Protein AF-A0A2K8SVC6-F1 (afdb_monomer)

Foldseek 3Di:
DLCPVVLVLLLVVLVVVLVVCCVPVNCVLSPVLVVVLVVLSVQLVVCSVVVVVVSNVVSSVVNVVSVVVSLVSVCVVPPPVVSCVVPVVCVVVSVPPPDDDPDDDDDDDDDDDDDDDDPDDPDDPDDDDD

Mean predicted aligned error: 15.09 Å

Structure (mmCIF, N/CA/C/O backbone):
data_AF-A0A2K8SVC6-F1
#
_entry.id   AF-A0A2K8SVC6-F1
#
loop_
_atom_site.group_PDB
_atom_site.id
_atom_site.type_symbol
_atom_site.label_atom_id
_atom_site.label_alt_id
_atom_site.label_comp_id
_atom_site.label_asym_id
_atom_site.label_entity_id
_atom_site.label_seq_id
_atom_site.pdbx_PDB_ins_code
_atom_site.Cartn_x
_atom_site.Cartn_y
_atom_site.Cartn_z
_atom_site.occupancy
_atom_site.B_iso_or_equiv
_atom_site.auth_seq_id
_atom_site.auth_comp_id
_atom_site.auth_asym_id
_atom_site.auth_atom_id
_atom_site.pdbx_PDB_model_num
ATOM 1 N N . MET A 1 1 ? -19.878 10.162 10.696 1.00 47.94 1 MET A N 1
ATOM 2 C CA . MET A 1 1 ? -19.317 9.917 9.355 1.00 47.94 1 MET A CA 1
ATOM 3 C C . MET A 1 1 ? -18.871 8.479 9.344 1.00 47.94 1 MET A C 1
ATOM 5 O O . MET A 1 1 ? -18.065 8.121 10.192 1.00 47.94 1 MET A O 1
ATOM 9 N N . ASP A 1 2 ? -19.474 7.666 8.487 1.00 64.25 2 ASP A N 1
ATOM 10 C CA . ASP A 1 2 ? -19.142 6.251 8.380 1.00 64.25 2 ASP A CA 1
ATOM 11 C C . ASP A 1 2 ? -17.793 6.129 7.662 1.00 64.25 2 ASP A C 1
ATOM 13 O O . ASP A 1 2 ? -17.688 6.382 6.464 1.00 64.25 2 ASP A O 1
ATOM 17 N N . LYS A 1 3 ? -16.722 5.870 8.418 1.00 67.56 3 LYS A N 1
ATOM 18 C CA . LYS A 1 3 ? -15.357 5.785 7.873 1.00 67.56 3 LYS A CA 1
ATOM 19 C C . LYS A 1 3 ? -15.055 4.417 7.259 1.00 67.56 3 LYS A C 1
ATOM 21 O O . LYS A 1 3 ? -13.973 4.230 6.709 1.00 67.56 3 LYS A O 1
ATOM 26 N N . ARG A 1 4 ? -16.007 3.479 7.309 1.00 71.12 4 ARG A N 1
ATOM 27 C CA . ARG A 1 4 ? -15.859 2.152 6.702 1.00 71.12 4 ARG A CA 1
ATOM 28 C C . ARG A 1 4 ? -15.811 2.228 5.186 1.00 71.12 4 ARG A C 1
ATOM 30 O O . ARG A 1 4 ? -14.869 1.726 4.592 1.00 71.12 4 ARG A O 1
ATOM 37 N N . ILE A 1 5 ? -16.758 2.946 4.591 1.00 75.56 5 ILE A N 1
ATOM 38 C CA . ILE A 1 5 ? -16.861 3.141 3.140 1.00 75.56 5 ILE A CA 1
ATOM 39 C C . ILE A 1 5 ? -15.553 3.701 2.535 1.00 75.56 5 ILE A C 1
ATOM 41 O O . ILE A 1 5 ? -15.003 3.066 1.635 1.00 75.56 5 ILE A O 1
ATOM 45 N N . PRO A 1 6 ? -14.977 4.819 3.032 1.00 77.50 6 PRO A N 1
ATOM 46 C CA . PRO A 1 6 ? -13.723 5.334 2.480 1.00 77.50 6 PRO A CA 1
ATOM 47 C C . PRO A 1 6 ? -12.520 4.418 2.749 1.00 77.50 6 PRO A C 1
ATOM 49 O O . PRO A 1 6 ? -11.623 4.329 1.913 1.00 77.50 6 PRO A O 1
ATOM 52 N N . ALA A 1 7 ? -12.482 3.712 3.883 1.00 75.88 7 ALA A N 1
ATOM 53 C CA . ALA A 1 7 ? -11.400 2.776 4.182 1.00 75.88 7 ALA A CA 1
ATOM 54 C C . ALA A 1 7 ? -11.444 1.524 3.285 1.00 75.88 7 ALA A C 1
ATOM 56 O O . ALA A 1 7 ? -10.402 1.062 2.825 1.00 75.88 7 ALA A O 1
ATOM 57 N N . GLU A 1 8 ? -12.634 0.995 2.995 1.00 82.75 8 GLU A N 1
ATOM 58 C CA . GLU A 1 8 ? -12.831 -0.123 2.066 1.00 82.75 8 GLU A CA 1
ATOM 59 C C . GLU A 1 8 ? -12.456 0.257 0.629 1.00 82.75 8 GLU A C 1
ATOM 61 O O . GLU A 1 8 ? -11.740 -0.501 -0.030 1.00 82.75 8 GLU A O 1
ATOM 66 N N . ALA A 1 9 ? -12.844 1.453 0.177 1.00 84.62 9 ALA A N 1
ATOM 67 C CA . ALA A 1 9 ? -12.436 1.984 -1.123 1.00 84.62 9 ALA A CA 1
ATOM 68 C C . ALA A 1 9 ? -10.903 2.096 -1.236 1.00 84.62 9 ALA A C 1
ATOM 70 O O . ALA A 1 9 ? -10.309 1.610 -2.201 1.00 84.62 9 ALA A O 1
ATOM 71 N N . LEU A 1 10 ? -10.241 2.642 -0.205 1.00 82.88 10 LEU A N 1
ATOM 72 C CA . LEU A 1 10 ? -8.780 2.760 -0.169 1.00 82.88 10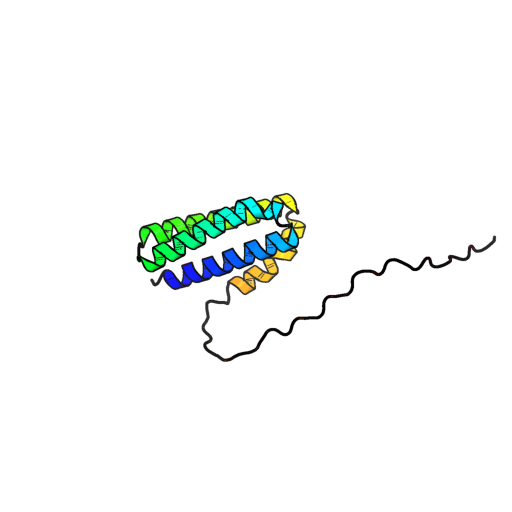 LEU A CA 1
ATOM 73 C C . LEU A 1 10 ? -8.083 1.391 -0.230 1.00 82.88 10 LEU A C 1
ATOM 75 O O . LEU A 1 10 ? -7.059 1.237 -0.897 1.00 82.88 10 LEU A O 1
ATOM 79 N N . ILE A 1 11 ? -8.638 0.377 0.438 1.00 85.75 11 ILE A N 1
ATOM 80 C CA . ILE A 1 11 ? -8.111 -0.992 0.387 1.00 85.75 11 ILE A CA 1
ATOM 81 C C . ILE A 1 11 ? -8.167 -1.552 -1.040 1.00 85.75 11 ILE A C 1
ATOM 83 O O . ILE A 1 11 ? -7.183 -2.128 -1.508 1.00 85.75 11 ILE A O 1
ATOM 87 N N . LEU A 1 12 ? -9.294 -1.389 -1.737 1.00 86.12 12 LEU A N 1
ATOM 88 C CA . LEU A 1 12 ? -9.453 -1.872 -3.112 1.00 86.12 12 LEU A CA 1
ATOM 89 C C . LEU A 1 12 ? -8.484 -1.173 -4.069 1.00 86.12 12 LEU A C 1
ATOM 91 O O . LEU A 1 12 ? -7.835 -1.837 -4.885 1.00 86.12 12 LEU A O 1
ATOM 95 N N . GLN A 1 13 ? -8.333 0.145 -3.922 1.00 83.94 13 GLN A N 1
ATOM 96 C CA . GLN A 1 13 ? -7.368 0.930 -4.687 1.00 83.94 13 GLN A CA 1
ATOM 97 C C . GLN A 1 13 ? -5.940 0.417 -4.456 1.00 83.94 13 GLN A C 1
ATOM 99 O O . GLN A 1 13 ? -5.207 0.147 -5.409 1.00 83.94 13 GLN A O 1
ATOM 104 N N . ALA A 1 14 ? -5.556 0.196 -3.197 1.00 85.88 14 ALA A N 1
ATOM 105 C CA . ALA A 1 14 ? -4.236 -0.308 -2.840 1.00 85.88 14 ALA A CA 1
ATOM 106 C C . ALA A 1 14 ? -3.942 -1.687 -3.458 1.00 85.88 14 ALA A C 1
ATOM 108 O O . ALA A 1 14 ? -2.861 -1.918 -4.009 1.00 85.88 14 ALA A O 1
ATOM 109 N N . GLU A 1 15 ? -4.911 -2.608 -3.412 1.00 87.69 15 GLU A N 1
ATOM 110 C CA . GLU A 1 15 ? -4.789 -3.933 -4.028 1.00 87.69 15 GLU A CA 1
ATOM 111 C C . GLU A 1 15 ? -4.636 -3.850 -5.555 1.00 87.69 15 GLU A C 1
ATOM 113 O O . GLU A 1 15 ? -3.858 -4.617 -6.133 1.00 87.69 15 GLU A O 1
ATOM 118 N N . ARG A 1 16 ? -5.346 -2.922 -6.213 1.00 86.44 16 ARG A N 1
ATOM 119 C CA . ARG A 1 16 ? -5.233 -2.681 -7.658 1.00 86.44 16 ARG A CA 1
ATOM 120 C C . ARG A 1 16 ? -3.833 -2.179 -8.024 1.00 86.44 16 ARG A C 1
ATOM 122 O O . ARG A 1 16 ? -3.165 -2.823 -8.833 1.00 86.44 16 ARG A O 1
ATOM 129 N N . ARG A 1 17 ? -3.347 -1.126 -7.359 1.00 81.88 17 ARG A N 1
ATOM 130 C CA . ARG A 1 17 ? -2.046 -0.501 -7.658 1.00 81.88 17 ARG A CA 1
ATOM 131 C C . ARG A 1 17 ? -0.868 -1.459 -7.516 1.00 81.88 17 ARG A C 1
ATOM 133 O O . ARG A 1 17 ? 0.013 -1.485 -8.367 1.00 81.88 17 ARG A O 1
ATOM 140 N N . ILE A 1 18 ? -0.866 -2.311 -6.491 1.00 86.44 18 ILE A N 1
ATOM 141 C CA . ILE A 1 18 ? 0.185 -3.330 -6.332 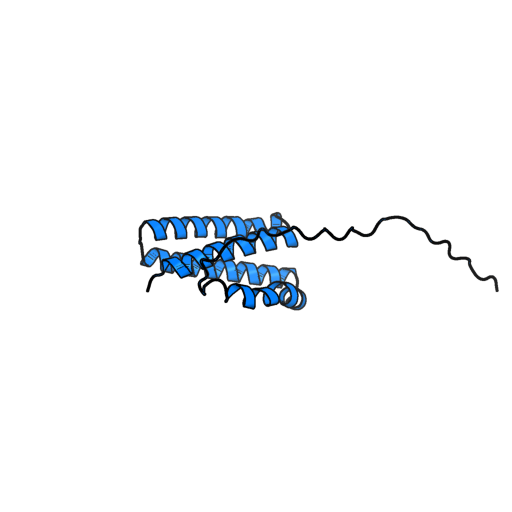1.00 86.44 18 ILE A CA 1
ATOM 142 C C . ILE A 1 18 ? 0.201 -4.311 -7.511 1.00 86.44 18 ILE A C 1
ATOM 144 O O . ILE A 1 18 ? 1.276 -4.750 -7.921 1.00 86.44 18 ILE A O 1
ATOM 148 N N . ARG A 1 19 ? -0.976 -4.712 -8.016 1.00 84.88 19 ARG A N 1
ATOM 149 C CA . ARG A 1 19 ? -1.067 -5.648 -9.146 1.00 84.88 19 ARG A CA 1
ATOM 150 C C . ARG A 1 19 ? -0.554 -5.009 -10.427 1.00 84.88 19 ARG A C 1
ATOM 152 O O . ARG A 1 19 ? 0.222 -5.658 -11.113 1.00 84.88 19 ARG A O 1
ATOM 159 N N . GLU A 1 20 ? -0.953 -3.774 -10.705 1.00 82.56 20 GLU A N 1
ATOM 160 C CA . GLU A 1 20 ? -0.476 -2.998 -11.859 1.00 82.56 20 GLU A CA 1
ATOM 161 C C . GLU A 1 20 ? 1.048 -2.873 -11.829 1.00 82.56 20 GLU A C 1
ATOM 163 O O . GLU A 1 20 ? 1.725 -3.391 -12.709 1.00 82.56 20 GLU A O 1
ATOM 168 N N . VAL A 1 21 ? 1.611 -2.358 -10.730 1.00 81.75 21 VAL A N 1
ATOM 169 C CA . VAL A 1 21 ? 3.068 -2.201 -10.590 1.00 81.75 21 VAL A CA 1
ATOM 170 C C . VAL A 1 21 ? 3.807 -3.535 -10.748 1.00 81.75 21 VAL A C 1
ATOM 172 O O . VAL A 1 21 ? 4.856 -3.595 -11.386 1.00 81.75 21 VAL A O 1
ATOM 175 N N . ALA A 1 22 ? 3.280 -4.626 -10.185 1.00 84.38 22 ALA A N 1
ATOM 176 C CA . ALA A 1 22 ? 3.902 -5.941 -10.322 1.00 84.38 22 ALA A CA 1
ATOM 177 C C . ALA A 1 22 ? 3.840 -6.495 -11.757 1.00 84.38 22 ALA A C 1
ATOM 179 O O . ALA A 1 22 ? 4.710 -7.285 -12.129 1.00 84.38 22 ALA A O 1
ATOM 180 N N . LEU A 1 23 ? 2.818 -6.127 -12.536 1.00 83.81 23 LEU A N 1
ATOM 181 C CA . LEU A 1 23 ? 2.672 -6.511 -13.940 1.00 83.81 23 LEU A CA 1
ATOM 182 C C . LEU A 1 23 ? 3.580 -5.677 -14.850 1.00 83.81 23 LEU A C 1
ATOM 184 O O . LEU A 1 23 ? 4.210 -6.251 -15.737 1.00 83.81 23 LEU A O 1
ATOM 188 N N . ASP A 1 24 ? 3.678 -4.373 -14.598 1.00 77.75 24 ASP A N 1
ATOM 189 C CA . ASP A 1 24 ? 4.395 -3.430 -15.460 1.00 77.75 24 ASP A CA 1
ATOM 190 C C . ASP A 1 24 ? 5.911 -3.429 -15.201 1.00 77.75 24 ASP A C 1
ATOM 192 O O . ASP A 1 24 ? 6.705 -3.424 -16.141 1.00 77.75 24 ASP A O 1
ATOM 196 N N . PHE A 1 25 ? 6.329 -3.506 -13.932 1.00 77.38 25 PHE A N 1
ATOM 197 C CA . PHE A 1 25 ? 7.744 -3.410 -13.522 1.00 77.38 25 PHE A CA 1
ATOM 198 C C . PHE A 1 25 ? 8.328 -4.726 -13.007 1.00 77.38 25 PHE A C 1
ATOM 200 O O . PHE A 1 25 ? 9.536 -4.848 -12.797 1.00 77.38 25 PHE A O 1
ATOM 207 N N . GLY A 1 26 ? 7.481 -5.736 -12.815 1.00 77.50 26 GLY A N 1
ATOM 208 C CA . GLY A 1 26 ? 7.875 -7.047 -12.322 1.00 77.50 26 GLY A CA 1
ATOM 209 C C . GLY A 1 26 ? 7.796 -7.197 -10.800 1.00 77.50 26 GLY A C 1
ATOM 210 O O . GLY A 1 26 ? 7.730 -6.246 -10.018 1.00 77.50 26 GLY A O 1
ATOM 211 N N . MET A 1 27 ? 7.805 -8.459 -10.363 1.00 73.06 27 MET A N 1
ATOM 212 C CA . MET A 1 27 ? 7.559 -8.826 -8.965 1.00 73.06 27 MET A CA 1
ATOM 213 C C . MET A 1 27 ? 8.655 -8.376 -7.995 1.00 73.06 27 MET A C 1
ATOM 215 O O . MET A 1 27 ? 8.350 -8.182 -6.822 1.00 73.06 27 MET A O 1
ATOM 219 N N . GLU A 1 28 ? 9.906 -8.234 -8.440 1.00 75.94 28 GLU A N 1
ATOM 220 C CA . GLU A 1 28 ? 11.020 -7.833 -7.566 1.00 75.94 28 GLU A CA 1
ATOM 221 C C . GLU A 1 28 ? 10.932 -6.359 -7.172 1.00 75.94 28 GLU A C 1
ATOM 223 O O . GLU A 1 28 ? 11.113 -6.038 -5.999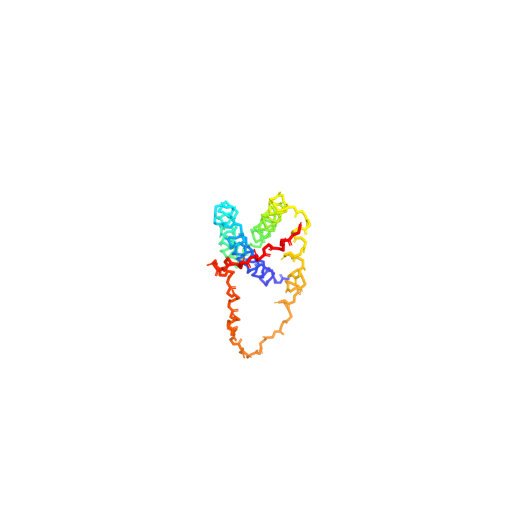 1.00 75.94 28 GLU A O 1
ATOM 228 N N . PHE A 1 29 ? 10.553 -5.496 -8.117 1.00 77.94 29 PHE A N 1
ATOM 229 C CA . PHE A 1 29 ? 10.336 -4.068 -7.889 1.00 77.94 29 PHE A CA 1
ATOM 230 C C . PHE A 1 29 ? 9.175 -3.826 -6.916 1.00 77.94 29 PHE A C 1
ATOM 232 O O . PHE A 1 29 ? 9.289 -3.088 -5.941 1.00 77.94 29 PHE A O 1
ATOM 239 N N . ALA A 1 30 ? 8.062 -4.531 -7.124 1.00 78.19 30 ALA A N 1
ATOM 240 C CA . ALA A 1 30 ? 6.881 -4.387 -6.283 1.00 78.19 30 ALA A CA 1
ATOM 241 C C . ALA A 1 30 ? 7.010 -5.076 -4.913 1.00 78.19 30 ALA A C 1
ATOM 243 O O . ALA A 1 30 ? 6.146 -4.879 -4.063 1.00 78.19 30 ALA A O 1
ATOM 244 N N . ARG A 1 31 ? 8.020 -5.925 -4.676 1.00 83.12 31 ARG A N 1
ATOM 245 C CA . ARG A 1 31 ? 8.032 -6.871 -3.545 1.00 83.12 31 ARG A CA 1
ATOM 246 C C . ARG A 1 31 ? 7.952 -6.190 -2.181 1.00 83.12 31 ARG A C 1
ATOM 248 O O . ARG A 1 31 ? 7.130 -6.592 -1.355 1.00 83.12 31 ARG A O 1
ATOM 255 N N . GLU A 1 32 ? 8.799 -5.191 -1.952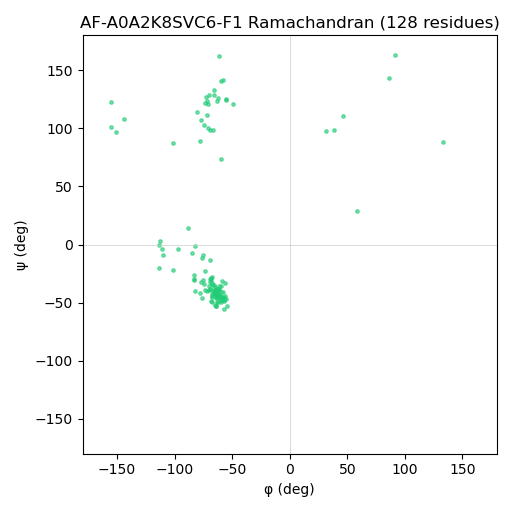 1.00 84.06 32 GLU A N 1
ATOM 256 C CA . GLU A 1 32 ? 8.901 -4.492 -0.666 1.00 84.06 32 GLU A CA 1
ATOM 257 C C . GLU A 1 32 ? 7.609 -3.725 -0.351 1.00 84.06 32 GLU A C 1
ATOM 259 O O . GLU A 1 32 ? 6.966 -3.967 0.676 1.00 84.06 32 GLU A O 1
ATOM 264 N N . HIS A 1 33 ? 7.157 -2.894 -1.294 1.00 85.75 33 HIS A N 1
ATOM 265 C CA . HIS A 1 33 ? 5.915 -2.133 -1.170 1.00 85.75 33 HIS A CA 1
ATOM 266 C C . HIS A 1 33 ? 4.684 -3.047 -1.082 1.00 85.75 33 HIS A C 1
ATOM 268 O O . HIS A 1 33 ? 3.819 -2.841 -0.234 1.00 85.75 33 HIS A O 1
ATOM 274 N N . SER A 1 34 ? 4.616 -4.113 -1.889 1.00 86.06 34 SER A N 1
ATOM 275 C CA . SER A 1 34 ? 3.506 -5.077 -1.892 1.00 86.06 34 SER A CA 1
ATOM 276 C C . SER A 1 34 ? 3.323 -5.729 -0.529 1.00 86.06 34 SER A C 1
ATOM 278 O O . SER A 1 34 ? 2.199 -5.834 -0.037 1.00 86.06 34 SER A O 1
ATOM 280 N N . GLN A 1 35 ? 4.414 -6.176 0.097 1.00 89.56 35 GLN A N 1
ATOM 281 C CA . GLN A 1 35 ? 4.350 -6.835 1.396 1.00 89.56 35 GLN A CA 1
ATOM 282 C C . GLN A 1 35 ? 3.886 -5.869 2.491 1.00 89.56 35 GLN A C 1
ATOM 284 O O . GLN A 1 35 ? 3.054 -6.234 3.329 1.00 89.56 35 GLN A O 1
ATOM 289 N N . ARG A 1 36 ? 4.383 -4.630 2.460 1.00 89.25 36 ARG A N 1
ATOM 290 C CA . ARG A 1 36 ? 4.024 -3.601 3.436 1.00 89.25 36 ARG A CA 1
ATOM 291 C C . ARG A 1 36 ? 2.569 -3.154 3.292 1.00 89.25 36 ARG A C 1
ATOM 293 O O . ARG A 1 36 ? 1.820 -3.209 4.264 1.00 89.25 36 ARG A O 1
ATOM 300 N N . ILE A 1 37 ? 2.130 -2.852 2.074 1.00 90.12 37 ILE A N 1
ATOM 301 C CA . ILE A 1 37 ? 0.750 -2.445 1.783 1.00 90.12 37 ILE A CA 1
ATOM 302 C C . ILE A 1 37 ? -0.246 -3.568 2.124 1.00 90.12 37 ILE A C 1
ATOM 304 O O . ILE A 1 37 ? -1.257 -3.311 2.771 1.00 90.12 37 ILE A O 1
ATOM 308 N N . LYS A 1 38 ? 0.047 -4.837 1.792 1.00 91.62 38 LYS A N 1
ATOM 309 C CA . LYS A 1 38 ? -0.807 -5.983 2.185 1.00 91.62 38 LYS A CA 1
ATOM 310 C C . LYS A 1 38 ? -0.954 -6.125 3.699 1.00 91.62 38 LYS A C 1
ATOM 312 O O . LYS A 1 38 ? -2.015 -6.515 4.182 1.00 91.62 38 LYS A O 1
ATOM 317 N N . THR A 1 39 ? 0.108 -5.822 4.441 1.00 93.81 39 THR A N 1
ATOM 318 C CA . THR A 1 39 ? 0.092 -5.854 5.907 1.00 93.81 39 THR A CA 1
ATOM 319 C C . THR A 1 39 ? -0.817 -4.755 6.462 1.00 93.81 39 THR A C 1
ATOM 321 O O . THR A 1 39 ? -1.653 -5.033 7.318 1.00 93.81 39 THR A O 1
ATOM 324 N N . LEU A 1 40 ? -0.727 -3.540 5.914 1.00 91.12 40 LEU A N 1
ATOM 325 C CA . LEU A 1 40 ? -1.576 -2.409 6.301 1.00 91.12 40 LEU A CA 1
ATOM 326 C C . LEU A 1 40 ? -3.045 -2.634 5.954 1.00 91.12 40 LEU A C 1
ATOM 328 O O . LEU A 1 40 ? -3.904 -2.382 6.789 1.00 91.12 40 LEU A O 1
ATOM 332 N N . ILE A 1 41 ? -3.339 -3.199 4.780 1.00 91.88 41 ILE A N 1
ATOM 333 C CA . ILE A 1 41 ? -4.699 -3.604 4.399 1.00 91.88 41 ILE A CA 1
ATOM 334 C C . ILE A 1 41 ? -5.288 -4.566 5.434 1.00 91.88 41 ILE A C 1
ATOM 336 O O . ILE A 1 41 ? -6.444 -4.421 5.831 1.00 91.88 41 ILE A O 1
ATOM 340 N N . LYS A 1 42 ? -4.503 -5.555 5.880 1.00 92.69 42 LYS A N 1
ATOM 341 C CA . LYS A 1 42 ? -4.955 -6.507 6.895 1.00 92.69 42 LYS A CA 1
ATOM 342 C C . LYS A 1 42 ? -5.266 -5.798 8.214 1.00 92.69 42 LYS A C 1
ATOM 344 O O . LYS A 1 42 ? -6.350 -5.998 8.749 1.00 92.69 42 LYS A O 1
ATOM 349 N N . TYR A 1 43 ? -4.360 -4.952 8.706 1.00 90.88 43 TYR A N 1
ATOM 350 C CA . TYR A 1 43 ? -4.596 -4.213 9.946 1.00 90.88 43 TYR A CA 1
ATOM 351 C C . TYR A 1 43 ? -5.784 -3.264 9.834 1.00 90.88 43 TYR A C 1
ATOM 353 O O . TYR A 1 43 ? -6.604 -3.224 10.744 1.00 90.88 43 TYR A O 1
ATOM 361 N N . LEU A 1 44 ? -5.943 -2.558 8.718 1.00 89.69 44 LEU A N 1
ATOM 362 C CA . LEU A 1 44 ? -7.085 -1.678 8.508 1.00 89.69 44 LEU A CA 1
ATOM 363 C C . LEU A 1 44 ? -8.402 -2.471 8.523 1.00 89.69 44 LEU A C 1
ATOM 365 O O . LEU A 1 44 ? -9.326 -2.078 9.227 1.00 89.69 44 LEU A O 1
ATOM 369 N N . ARG A 1 45 ? -8.470 -3.635 7.856 1.00 89.31 45 ARG A N 1
ATOM 370 C CA . ARG A 1 45 ? -9.634 -4.546 7.919 1.00 89.31 45 ARG A CA 1
ATOM 371 C C . ARG A 1 45 ? -9.917 -5.038 9.343 1.00 89.31 45 ARG A C 1
ATOM 373 O O . ARG A 1 45 ? -11.065 -4.992 9.780 1.00 89.31 45 ARG A O 1
ATOM 380 N N . ASP A 1 46 ? -8.890 -5.464 10.075 1.00 90.88 46 ASP A N 1
ATOM 381 C CA . ASP A 1 46 ? -9.035 -5.957 11.451 1.00 90.88 46 ASP A CA 1
ATOM 382 C C . ASP A 1 46 ? -9.539 -4.848 12.399 1.00 90.88 46 ASP A C 1
ATOM 384 O O . ASP A 1 46 ? -10.395 -5.097 13.250 1.00 90.88 46 ASP A O 1
ATOM 388 N N . ASN A 1 47 ? -9.071 -3.608 12.225 1.00 87.56 47 ASN A N 1
ATOM 389 C CA . ASN A 1 47 ? -9.513 -2.457 13.019 1.00 87.56 47 ASN A CA 1
ATOM 390 C C . ASN A 1 47 ? -10.915 -1.967 12.627 1.00 87.56 47 ASN A C 1
ATOM 392 O O . ASN A 1 47 ? -11.685 -1.578 13.503 1.00 87.56 47 ASN A O 1
ATOM 396 N N . LEU A 1 48 ? -11.293 -2.060 11.345 1.00 86.56 48 LEU A N 1
ATOM 397 C CA . LEU A 1 48 ? -12.668 -1.822 10.886 1.00 86.56 48 LEU A CA 1
ATOM 398 C C . LEU A 1 48 ? -13.661 -2.810 11.515 1.00 86.56 48 LEU A C 1
ATOM 400 O O . LEU A 1 48 ? -14.788 -2.435 11.831 1.00 86.56 48 LEU A O 1
ATOM 404 N N . MET A 1 49 ? -13.251 -4.064 11.736 1.00 87.38 49 MET A N 1
ATOM 405 C CA . MET A 1 49 ? -14.069 -5.051 12.451 1.00 87.38 49 MET A CA 1
ATOM 406 C C . MET A 1 49 ? -14.202 -4.739 13.946 1.00 87.38 49 MET A C 1
ATOM 408 O O . MET A 1 49 ? -15.258 -4.993 14.523 1.00 87.38 49 MET A O 1
ATOM 412 N N . GLN A 1 50 ? -13.147 -4.206 14.565 1.00 88.06 50 GLN A N 1
ATOM 413 C CA . GLN A 1 50 ? -13.107 -3.870 15.995 1.00 88.06 50 GLN A CA 1
ATOM 414 C C . GLN A 1 50 ? -13.696 -2.488 16.319 1.00 88.06 50 GLN A C 1
ATOM 416 O O . GLN A 1 50 ? -13.872 -2.173 17.493 1.00 88.06 50 GLN A O 1
ATOM 421 N N . ASP A 1 51 ? -14.027 -1.694 15.295 1.00 82.50 51 ASP A N 1
ATOM 422 C CA . ASP A 1 51 ? -14.520 -0.316 15.414 1.00 82.50 51 ASP A CA 1
ATOM 423 C C . ASP A 1 51 ? -13.537 0.614 16.164 1.00 82.50 51 ASP A C 1
ATOM 425 O O . ASP A 1 51 ? -13.925 1.599 16.794 1.00 82.50 51 ASP A O 1
ATOM 429 N N . ASP A 1 52 ? -12.231 0.316 16.094 1.00 86.12 52 ASP A N 1
ATOM 430 C CA . ASP A 1 52 ? -11.201 1.162 16.701 1.00 86.12 52 ASP A CA 1
ATOM 431 C C . ASP A 1 52 ? -10.949 2.388 15.822 1.00 86.12 52 ASP A C 1
ATOM 433 O O . ASP A 1 52 ? -10.100 2.414 14.928 1.00 86.12 52 ASP A O 1
ATOM 437 N N . GLN A 1 53 ? -11.726 3.432 16.091 1.00 82.31 53 GLN A N 1
ATOM 438 C CA . GLN A 1 53 ? -11.741 4.642 15.288 1.00 82.31 53 GLN A CA 1
ATOM 439 C C . GLN A 1 53 ? -10.379 5.341 15.189 1.00 82.31 53 GLN A C 1
ATOM 441 O O . GLN A 1 53 ? -10.087 5.970 14.169 1.00 82.31 53 GLN A O 1
ATOM 446 N N . ARG A 1 54 ? -9.552 5.245 16.233 1.00 87.25 54 ARG A N 1
ATOM 447 C CA . ARG A 1 54 ? -8.237 5.887 16.265 1.00 87.25 54 ARG A CA 1
ATOM 448 C C . ARG A 1 54 ? -7.245 5.103 15.418 1.00 87.25 54 ARG A C 1
ATOM 450 O O . ARG A 1 54 ? -6.535 5.705 14.617 1.00 87.25 54 ARG A O 1
ATOM 457 N N . CYS A 1 55 ? -7.221 3.785 15.577 1.00 85.94 55 CYS A N 1
ATOM 458 C CA . CYS A 1 55 ? -6.354 2.932 14.778 1.00 85.94 55 CYS A CA 1
ATOM 459 C C . CYS A 1 55 ? -6.750 2.952 13.297 1.00 85.94 55 CYS A C 1
ATOM 461 O O . CYS A 1 55 ? -5.871 2.945 12.441 1.00 85.94 55 CYS A O 1
ATOM 463 N N . ILE A 1 56 ? -8.045 3.056 12.974 1.00 85.75 56 ILE A N 1
ATOM 464 C CA . ILE A 1 56 ? -8.508 3.238 11.589 1.00 85.75 56 ILE A CA 1
ATOM 465 C C . ILE A 1 56 ? -7.877 4.486 10.963 1.00 85.75 56 ILE A C 1
ATOM 467 O O . ILE A 1 56 ? -7.334 4.389 9.869 1.00 85.75 56 ILE A O 1
ATOM 471 N N . ASP A 1 57 ? -7.906 5.635 11.645 1.00 87.62 57 ASP A N 1
ATOM 472 C CA . ASP A 1 57 ? -7.341 6.881 11.105 1.00 87.62 57 ASP A CA 1
ATOM 473 C C . ASP A 1 57 ? -5.817 6.793 10.919 1.00 87.62 57 ASP A C 1
ATOM 475 O O . ASP A 1 57 ? -5.278 7.274 9.922 1.00 87.62 57 ASP A O 1
ATOM 479 N N . GLU A 1 58 ? -5.127 6.145 11.860 1.00 90.31 58 GLU A N 1
ATOM 480 C CA . GLU A 1 58 ? -3.680 5.924 11.812 1.00 90.31 58 GLU A CA 1
ATOM 481 C C . GLU A 1 58 ? -3.282 5.031 10.629 1.00 90.31 58 GLU A C 1
ATOM 483 O O . GLU A 1 58 ? -2.479 5.438 9.787 1.00 90.31 58 GLU A O 1
ATOM 488 N N . TYR A 1 59 ? -3.902 3.855 10.501 1.00 89.56 59 TYR A N 1
ATOM 489 C CA . TYR A 1 59 ? -3.607 2.925 9.411 1.00 89.56 59 TYR A CA 1
ATOM 490 C C . TYR A 1 59 ? -4.086 3.431 8.050 1.00 89.56 59 TYR A C 1
ATOM 492 O O . TYR A 1 59 ? -3.472 3.112 7.034 1.00 89.56 59 TYR A O 1
ATOM 500 N N . TYR A 1 60 ? -5.150 4.234 8.011 1.00 87.75 60 TYR A N 1
ATOM 501 C CA . TYR A 1 60 ? -5.601 4.904 6.794 1.00 87.75 60 TYR A CA 1
ATOM 502 C C . TYR A 1 60 ? -4.539 5.888 6.287 1.00 87.75 60 TYR A C 1
ATOM 504 O O . TYR A 1 60 ? -4.150 5.825 5.121 1.00 87.75 60 TYR A O 1
ATOM 512 N N . ALA A 1 61 ? -4.016 6.752 7.164 1.00 88.62 61 ALA A N 1
ATOM 513 C CA . ALA A 1 61 ? -2.959 7.696 6.809 1.00 88.62 61 ALA A CA 1
ATOM 514 C C . ALA A 1 61 ? -1.655 6.983 6.409 1.00 88.62 61 ALA A C 1
ATOM 516 O O . ALA A 1 61 ? -1.013 7.370 5.432 1.00 88.62 61 ALA A O 1
ATOM 517 N N . GLU A 1 62 ? -1.283 5.915 7.119 1.00 91.38 62 GLU A N 1
ATOM 518 C CA . GLU A 1 62 ? -0.095 5.119 6.796 1.00 91.38 62 GLU A CA 1
ATOM 519 C C . GLU A 1 62 ? -0.234 4.410 5.437 1.00 91.38 62 GLU A C 1
ATOM 521 O O . GLU A 1 62 ? 0.703 4.403 4.637 1.00 91.38 62 GLU A O 1
ATOM 526 N N . LEU A 1 63 ? -1.418 3.871 5.125 1.00 88.81 63 LEU A N 1
ATOM 527 C CA . LEU A 1 63 ? -1.696 3.260 3.826 1.00 88.81 63 LEU A CA 1
ATOM 528 C C . LEU A 1 63 ? -1.600 4.287 2.689 1.00 88.81 63 LEU A C 1
ATOM 530 O O . LEU A 1 63 ? -0.967 4.007 1.672 1.00 88.81 63 LEU A O 1
ATOM 534 N N . GLN A 1 64 ? -2.163 5.485 2.870 1.00 88.62 64 GLN A N 1
ATOM 535 C CA . GLN A 1 64 ? -2.042 6.568 1.890 1.00 88.62 64 GLN A CA 1
ATOM 536 C C . GLN A 1 64 ? -0.586 6.993 1.670 1.00 88.62 64 GLN A C 1
ATOM 538 O O . GLN A 1 64 ? -0.166 7.163 0.525 1.00 88.62 64 GLN A O 1
ATOM 543 N N . LEU A 1 65 ? 0.195 7.121 2.747 1.00 90.62 65 LEU A N 1
ATOM 544 C CA . LEU A 1 65 ? 1.610 7.469 2.661 1.00 90.62 65 LEU A CA 1
ATOM 545 C C . LEU A 1 65 ? 2.390 6.429 1.850 1.00 90.62 65 LEU A C 1
ATOM 547 O O . LEU A 1 65 ? 3.112 6.794 0.927 1.00 90.62 65 LEU A O 1
ATOM 551 N N . HIS A 1 66 ? 2.205 5.139 2.128 1.00 90.25 66 HIS A N 1
ATOM 552 C CA . HIS A 1 66 ? 2.913 4.090 1.394 1.00 90.25 66 HIS A CA 1
ATOM 553 C C . HIS A 1 66 ? 2.481 3.959 -0.068 1.00 90.25 66 HIS A C 1
ATOM 555 O O . HIS A 1 66 ? 3.297 3.589 -0.913 1.00 90.25 66 HIS A O 1
ATOM 561 N N . LEU A 1 67 ? 1.223 4.267 -0.395 1.00 86.75 67 LEU A N 1
ATOM 562 C CA . LEU A 1 67 ? 0.783 4.357 -1.789 1.00 86.75 67 LEU A CA 1
ATOM 563 C C . LEU A 1 67 ? 1.427 5.543 -2.507 1.00 86.75 67 LEU A C 1
ATOM 565 O O . LEU A 1 67 ? 1.835 5.411 -3.660 1.00 86.75 67 LEU A O 1
ATOM 569 N N . TYR A 1 68 ? 1.561 6.680 -1.824 1.00 85.38 68 TYR A N 1
ATOM 570 C CA . TYR A 1 68 ? 2.274 7.834 -2.357 1.00 85.38 68 TYR A CA 1
ATOM 571 C C . TYR A 1 68 ? 3.759 7.527 -2.580 1.00 85.38 68 TYR A C 1
ATOM 573 O O . TYR A 1 68 ? 4.288 7.830 -3.646 1.00 85.38 68 TYR A O 1
ATOM 581 N N . GLU A 1 69 ? 4.419 6.879 -1.619 1.00 89.06 69 GLU A N 1
ATOM 582 C CA . GLU A 1 69 ? 5.805 6.424 -1.764 1.00 89.06 69 GLU A CA 1
ATOM 583 C C . GLU A 1 69 ? 5.955 5.482 -2.956 1.00 89.06 69 GLU A C 1
ATOM 585 O O . GLU A 1 69 ? 6.831 5.697 -3.784 1.00 89.06 69 GLU A O 1
ATOM 590 N N . LEU A 1 70 ? 5.057 4.500 -3.103 1.00 86.56 70 LEU A N 1
ATOM 591 C CA . LEU A 1 70 ? 5.056 3.602 -4.256 1.00 86.56 70 LEU A CA 1
ATOM 592 C C . LEU A 1 70 ? 4.942 4.382 -5.575 1.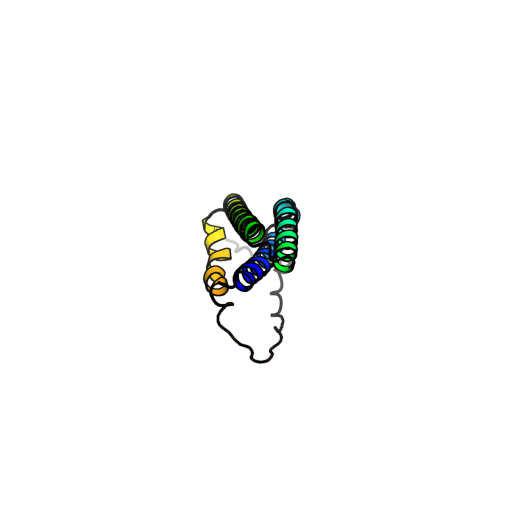00 86.56 70 LEU A C 1
ATOM 594 O O . LEU A 1 70 ? 5.704 4.125 -6.505 1.00 86.56 70 LEU A O 1
ATOM 598 N N . LYS A 1 71 ? 4.024 5.353 -5.652 1.00 83.62 71 LYS A N 1
ATOM 599 C CA . LYS A 1 71 ? 3.874 6.247 -6.811 1.00 83.62 71 LYS A CA 1
ATOM 600 C C . LYS A 1 71 ? 5.176 6.990 -7.110 1.00 83.62 71 LYS A C 1
ATOM 602 O O . LYS A 1 71 ? 5.626 6.979 -8.252 1.00 83.62 71 LYS A O 1
ATOM 607 N N . GLN A 1 72 ? 5.811 7.574 -6.097 1.00 85.31 72 GLN A N 1
ATOM 608 C CA . GLN A 1 72 ? 7.086 8.274 -6.262 1.00 85.31 72 GLN A CA 1
ATOM 609 C C . GLN A 1 72 ? 8.210 7.346 -6.725 1.00 85.31 72 GLN A C 1
ATOM 611 O O . GLN A 1 72 ? 8.943 7.704 -7.640 1.00 85.31 72 GLN A O 1
ATOM 616 N N . THR A 1 73 ? 8.315 6.135 -6.178 1.00 86.50 73 THR A N 1
ATOM 617 C CA . THR A 1 73 ? 9.321 5.153 -6.608 1.00 86.50 73 THR A CA 1
ATOM 618 C C . THR A 1 73 ? 9.129 4.750 -8.069 1.00 86.50 73 THR A C 1
ATOM 620 O O . THR A 1 73 ? 10.103 4.618 -8.806 1.00 86.50 73 THR A O 1
ATOM 623 N N . VAL A 1 74 ? 7.884 4.588 -8.528 1.00 84.12 74 VAL A N 1
ATOM 624 C CA . VAL A 1 74 ? 7.609 4.305 -9.944 1.00 84.12 74 VAL A CA 1
ATOM 625 C C . VAL A 1 74 ? 7.973 5.509 -10.823 1.00 84.12 74 VAL A C 1
ATOM 627 O O . VAL A 1 74 ? 8.594 5.318 -11.869 1.00 84.12 74 VAL A O 1
ATOM 630 N N . ILE A 1 75 ? 7.649 6.738 -10.403 1.00 83.69 75 ILE A N 1
ATOM 631 C CA . ILE A 1 75 ? 8.059 7.968 -11.106 1.00 83.69 75 ILE A CA 1
ATOM 632 C C . ILE A 1 75 ? 9.585 8.039 -11.219 1.00 83.69 75 ILE A C 1
ATOM 634 O O . ILE A 1 75 ? 10.105 8.319 -12.296 1.00 83.69 75 ILE A O 1
ATOM 638 N N . GLU A 1 76 ? 10.305 7.756 -10.136 1.00 85.31 76 GLU A N 1
ATOM 639 C CA . GLU A 1 76 ? 11.769 7.771 -10.107 1.00 85.31 76 GLU A CA 1
ATOM 640 C C . GLU A 1 76 ? 12.370 6.696 -11.024 1.00 85.31 76 GLU A C 1
ATOM 642 O O . GLU A 1 76 ? 13.364 6.945 -11.705 1.00 85.31 76 GLU A O 1
ATOM 647 N N . TYR A 1 77 ? 11.736 5.523 -11.102 1.00 82.19 77 TYR A N 1
ATOM 648 C CA . TYR A 1 77 ? 12.186 4.426 -11.956 1.00 82.19 77 TYR A CA 1
ATOM 649 C C . TYR A 1 77 ? 11.921 4.667 -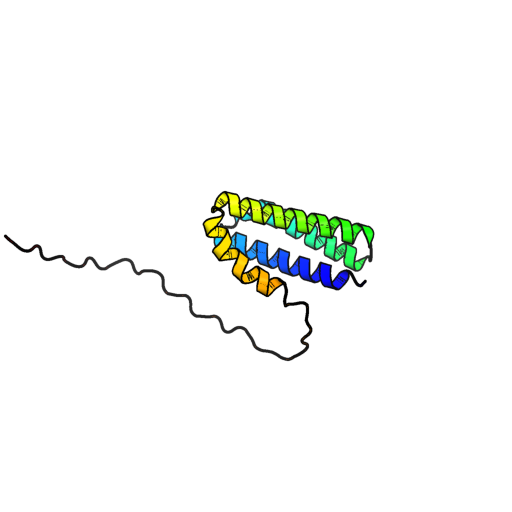13.454 1.00 82.19 77 TYR A C 1
ATOM 651 O O . TYR A 1 77 ? 12.760 4.327 -14.287 1.00 82.19 77 TYR A O 1
ATOM 659 N N . CYS A 1 78 ? 10.772 5.251 -13.812 1.00 77.31 78 CYS A N 1
ATOM 660 C CA . CYS A 1 78 ? 10.317 5.373 -15.210 1.00 77.31 78 CYS A CA 1
ATOM 661 C C . CYS A 1 78 ? 10.538 6.757 -15.826 1.00 77.31 78 CYS A C 1
ATOM 663 O O . CYS A 1 78 ? 10.553 6.898 -17.049 1.00 77.31 78 CYS A O 1
ATOM 665 N N . GLY A 1 79 ? 10.666 7.784 -14.988 1.00 74.69 79 GLY A N 1
ATOM 666 C CA . GLY A 1 79 ? 10.583 9.187 -15.372 1.00 74.69 79 GLY A CA 1
ATOM 667 C C . GLY A 1 79 ? 9.143 9.717 -15.391 1.00 74.69 79 GLY A C 1
ATOM 668 O O . GLY A 1 79 ? 8.200 9.041 -15.805 1.00 74.69 79 GLY A O 1
ATOM 669 N N . GLU A 1 80 ? 8.985 10.977 -14.979 1.00 65.94 80 GLU A N 1
ATOM 670 C CA . GLU A 1 80 ? 7.697 11.678 -14.825 1.00 65.94 80 GLU A CA 1
ATOM 671 C C . GLU A 1 80 ? 6.845 11.694 -16.108 1.00 65.94 80 GLU A C 1
ATOM 673 O O . GLU A 1 80 ? 5.622 11.578 -16.047 1.00 65.94 80 GLU A O 1
ATOM 678 N N . TYR A 1 81 ? 7.492 11.740 -17.278 1.00 60.84 81 TYR A N 1
ATOM 679 C CA . TYR A 1 81 ? 6.826 11.748 -18.585 1.00 60.84 81 TYR A CA 1
ATOM 680 C C . TYR A 1 81 ? 6.114 10.425 -18.913 1.00 60.84 81 TYR A C 1
ATOM 682 O O . TYR A 1 81 ? 5.050 10.436 -19.519 1.00 60.84 81 TYR A O 1
ATOM 690 N N . TYR A 1 82 ? 6.673 9.288 -18.484 1.00 60.31 82 TYR A N 1
ATOM 691 C CA . TYR A 1 82 ? 6.076 7.968 -18.713 1.00 60.31 82 TYR A CA 1
ATOM 692 C C . TYR A 1 82 ? 5.002 7.644 -17.664 1.00 60.31 82 TYR A C 1
ATOM 694 O O . TYR A 1 82 ? 4.014 6.977 -17.955 1.00 60.31 82 TYR A O 1
ATOM 702 N N . TYR A 1 83 ? 5.161 8.164 -16.444 1.00 62.22 83 TYR A N 1
ATOM 703 C CA . TYR A 1 83 ? 4.195 7.976 -15.362 1.00 62.22 83 TYR A CA 1
ATOM 704 C C . TYR A 1 83 ? 2.875 8.725 -15.601 1.00 62.22 83 TYR A C 1
ATOM 706 O O . TYR A 1 83 ? 1.804 8.196 -15.307 1.00 62.22 83 TYR A O 1
ATOM 714 N N . GLY A 1 84 ? 2.947 9.941 -16.156 1.00 63.16 84 GLY A N 1
ATOM 715 C CA . GLY A 1 84 ? 1.773 10.755 -16.474 1.00 63.16 84 GLY A CA 1
ATOM 716 C C . GLY A 1 84 ? 0.779 10.025 -17.378 1.00 63.16 84 GLY A C 1
ATOM 717 O O . GLY A 1 84 ? -0.398 9.968 -17.045 1.00 63.16 84 GLY A O 1
ATOM 718 N N . GLU A 1 85 ? 1.239 9.389 -18.456 1.00 54.62 85 GLU A N 1
ATOM 719 C CA . GLU A 1 85 ? 0.352 8.641 -19.363 1.00 54.62 85 GLU A CA 1
ATOM 720 C C . GLU A 1 85 ? -0.228 7.361 -18.737 1.00 54.62 85 GLU A C 1
ATOM 722 O O . GLU A 1 85 ? -1.361 7.006 -19.032 1.00 54.62 85 GLU A O 1
ATOM 727 N N . TYR A 1 86 ? 0.499 6.680 -17.843 1.00 56.41 86 TYR A N 1
ATOM 728 C CA . TYR A 1 86 ? 0.048 5.400 -17.272 1.00 56.41 86 TYR A CA 1
ATOM 729 C C . TYR A 1 86 ? -0.908 5.534 -16.083 1.00 56.41 86 TYR A C 1
ATOM 731 O O . TYR A 1 86 ? -1.721 4.643 -15.843 1.00 56.41 86 TYR A O 1
ATOM 739 N N . TYR A 1 87 ? -0.788 6.610 -15.302 1.00 59.00 87 TYR A N 1
ATOM 740 C CA . TYR A 1 87 ? -1.471 6.713 -14.012 1.00 59.00 87 TYR A CA 1
ATOM 741 C C . TYR A 1 87 ? -2.547 7.801 -13.956 1.00 59.00 87 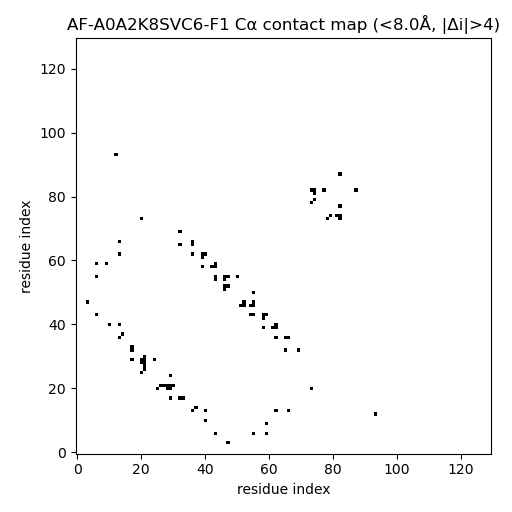TYR A C 1
ATOM 743 O O . TYR A 1 87 ? -3.430 7.689 -13.107 1.00 59.00 87 TYR A O 1
ATOM 751 N N . THR A 1 88 ? -2.527 8.807 -14.844 1.00 52.41 88 THR A N 1
ATOM 752 C CA . THR A 1 88 ? -3.505 9.918 -14.814 1.00 52.41 88 THR A CA 1
ATOM 753 C C . THR A 1 88 ? -4.836 9.595 -15.497 1.00 52.41 88 THR A C 1
ATOM 755 O O . THR A 1 88 ? -5.860 10.105 -15.055 1.00 52.41 88 THR A O 1
ATOM 758 N N . GLU A 1 89 ? -4.875 8.670 -16.463 1.00 43.34 89 GLU A N 1
ATOM 759 C CA . GLU A 1 89 ? -6.136 8.231 -17.093 1.00 43.34 89 GLU A CA 1
ATOM 760 C C . GLU A 1 89 ? -7.036 7.413 -16.141 1.00 43.34 89 GLU A C 1
ATOM 762 O O . GLU A 1 89 ? -8.216 7.243 -16.416 1.00 43.34 89 GLU A O 1
ATOM 767 N N . ASN A 1 90 ? -6.517 6.955 -14.991 1.00 44.38 90 ASN A N 1
ATOM 768 C CA . ASN A 1 90 ? -7.281 6.198 -13.986 1.00 44.38 90 ASN A CA 1
ATOM 769 C C . ASN A 1 90 ? -7.510 6.987 -12.675 1.00 44.38 90 ASN A C 1
ATOM 771 O O . ASN A 1 90 ? -8.182 6.494 -11.773 1.00 44.38 90 ASN A O 1
ATOM 775 N N . GLU A 1 91 ? -6.957 8.197 -12.521 1.00 43.91 91 GLU A N 1
ATOM 776 C CA . GLU A 1 91 ? -7.276 9.064 -11.366 1.00 43.91 91 GLU A CA 1
ATOM 777 C C . GLU A 1 91 ? -8.689 9.675 -11.497 1.00 43.91 91 GLU A C 1
ATOM 779 O O . GLU A 1 91 ? -9.316 9.979 -10.483 1.00 43.91 91 GLU A O 1
ATOM 784 N N . GLU A 1 92 ? -9.223 9.771 -12.724 1.00 41.78 92 GLU A N 1
ATOM 785 C CA . GLU A 1 92 ? -10.632 10.109 -12.983 1.00 41.78 92 GLU A CA 1
ATOM 786 C C . GLU A 1 92 ? -11.570 8.910 -12.739 1.00 41.78 92 GLU A C 1
ATOM 788 O O . GLU A 1 92 ? -12.673 9.106 -12.237 1.00 41.78 92 GLU A O 1
ATOM 793 N N . ASP A 1 93 ? -11.115 7.674 -12.976 1.00 42.69 93 ASP A N 1
ATOM 794 C CA . ASP A 1 93 ? -11.877 6.446 -12.676 1.00 42.69 93 ASP A CA 1
ATOM 795 C C . ASP A 1 93 ? -11.904 6.109 -11.168 1.00 42.69 93 ASP A C 1
ATOM 797 O O . ASP A 1 93 ? -12.892 5.579 -10.664 1.00 42.69 93 ASP A O 1
ATOM 801 N N . ASP A 1 94 ? -10.859 6.461 -10.406 1.00 45.44 94 ASP A N 1
ATOM 802 C CA . ASP A 1 94 ? -10.796 6.233 -8.949 1.00 45.44 94 ASP A CA 1
ATOM 803 C C . ASP A 1 94 ? -11.681 7.219 -8.140 1.00 45.44 94 ASP A C 1
ATOM 805 O O . ASP A 1 94 ? -11.859 7.048 -6.931 1.00 45.44 94 ASP A O 1
ATOM 809 N N . LEU A 1 95 ? -12.243 8.250 -8.788 1.00 44.00 95 LEU A N 1
ATOM 810 C CA . LEU A 1 95 ? -13.150 9.237 -8.183 1.00 44.00 95 LEU A CA 1
ATOM 811 C C . LEU A 1 95 ? -14.642 8.916 -8.420 1.00 44.00 95 LEU A C 1
ATOM 813 O O . LEU A 1 95 ? -15.497 9.605 -7.866 1.00 44.00 95 LEU A O 1
ATOM 817 N N . TRP A 1 96 ? -14.968 7.861 -9.180 1.00 41.72 96 TRP A N 1
ATOM 818 C CA . TRP A 1 96 ? -16.349 7.524 -9.569 1.00 41.72 96 TRP A CA 1
ATOM 819 C C . TRP A 1 96 ? -16.927 6.217 -8.987 1.00 41.72 96 TRP A C 1
ATOM 821 O O . TRP A 1 96 ? -18.111 5.964 -9.170 1.00 41.72 96 TRP A O 1
ATOM 831 N N . ASP A 1 97 ? -16.189 5.440 -8.185 1.00 45.00 97 ASP A N 1
ATOM 832 C CA . ASP A 1 97 ? -16.709 4.190 -7.575 1.00 45.00 97 ASP A CA 1
ATOM 833 C C . ASP A 1 97 ? -17.421 4.381 -6.208 1.00 45.00 97 ASP A C 1
ATOM 835 O O . ASP A 1 97 ? -17.680 3.417 -5.484 1.00 45.00 97 ASP A O 1
ATOM 839 N N . LEU A 1 98 ? -17.761 5.622 -5.829 1.00 44.47 98 LEU A N 1
ATOM 840 C CA . LEU A 1 98 ? -18.561 5.919 -4.624 1.00 44.47 98 LEU A CA 1
ATOM 841 C C . LEU A 1 98 ? -19.957 6.496 -4.908 1.00 44.47 98 LEU A C 1
ATOM 843 O O . LEU A 1 98 ? -20.694 6.761 -3.956 1.00 44.47 98 LEU A O 1
ATOM 847 N N . GLU A 1 99 ? -20.366 6.628 -6.173 1.00 45.09 99 GLU A N 1
ATOM 848 C CA . GLU A 1 99 ? -21.766 6.898 -6.523 1.00 45.09 99 GLU A CA 1
ATOM 849 C C . GLU A 1 99 ? -22.462 5.610 -6.987 1.00 45.09 99 GLU A C 1
ATOM 851 O O . GLU A 1 99 ? -22.478 5.266 -8.160 1.00 45.09 99 GLU A O 1
ATOM 856 N N . ASP A 1 100 ? -22.996 4.889 -5.997 1.00 43.16 100 ASP A N 1
ATOM 857 C CA . ASP A 1 100 ? -24.258 4.135 -6.033 1.00 43.16 100 ASP A CA 1
ATOM 858 C C . ASP A 1 100 ? -24.683 3.524 -7.387 1.00 43.16 100 ASP A C 1
ATOM 860 O O . ASP A 1 100 ? -25.371 4.177 -8.169 1.00 43.16 100 ASP A O 1
ATOM 864 N N . ASP A 1 101 ? -24.412 2.228 -7.612 1.00 39.12 101 ASP A N 1
ATOM 865 C CA . ASP A 1 101 ? -25.375 1.414 -8.362 1.00 39.12 101 ASP A CA 1
ATOM 866 C C . ASP A 1 101 ? -25.367 -0.078 -7.995 1.00 39.12 101 ASP A C 1
ATOM 868 O O . ASP A 1 101 ? -24.650 -0.932 -8.522 1.00 39.12 101 ASP A O 1
ATOM 872 N N . ASN A 1 102 ? -26.304 -0.403 -7.116 1.00 47.19 102 ASN A N 1
ATOM 873 C CA . ASN A 1 102 ? -27.052 -1.645 -7.160 1.00 47.19 102 ASN A CA 1
ATOM 874 C C . ASN A 1 102 ? -27.826 -1.778 -8.497 1.00 47.19 102 ASN A C 1
ATOM 876 O O . ASN A 1 102 ? -29.054 -1.724 -8.492 1.00 47.19 102 ASN A O 1
ATOM 880 N N . THR A 1 103 ? -27.146 -2.057 -9.618 1.00 42.41 103 THR A N 1
ATOM 881 C CA . THR A 1 103 ? -27.798 -2.639 -10.805 1.00 42.41 103 THR A CA 1
ATOM 882 C C . THR A 1 103 ? -26.891 -3.629 -11.545 1.00 42.41 103 THR A C 1
ATOM 884 O O . THR A 1 103 ? -25.934 -3.293 -12.226 1.00 42.41 103 THR A O 1
ATOM 887 N N . GLY A 1 104 ? -27.252 -4.908 -11.415 1.00 36.56 104 GLY A N 1
ATOM 888 C CA . GLY A 1 104 ? -27.224 -5.922 -12.473 1.00 36.56 104 GLY A CA 1
ATOM 889 C C . GLY A 1 104 ? -26.065 -5.943 -13.481 1.00 36.56 104 GLY A C 1
ATOM 890 O O . GLY A 1 104 ? -26.152 -5.355 -14.547 1.00 36.56 104 GLY A O 1
ATOM 891 N N . GLY A 1 105 ? -25.096 -6.820 -13.213 1.00 44.28 105 GLY A N 1
ATOM 892 C CA . GLY A 1 105 ? -24.517 -7.770 -14.170 1.00 44.28 105 GLY A CA 1
ATOM 893 C C . GLY A 1 105 ? -24.129 -7.290 -15.574 1.00 44.28 105 GLY A C 1
ATOM 894 O O . GLY A 1 105 ? -24.963 -7.211 -16.469 1.00 44.28 105 GLY A O 1
ATOM 895 N N . SER A 1 106 ? -22.822 -7.247 -15.834 1.00 35.81 106 SER A N 1
ATOM 896 C CA . SER A 1 106 ? -22.238 -7.754 -17.082 1.00 35.81 106 SER A CA 1
ATOM 897 C C . SER A 1 106 ? -20.775 -8.128 -16.852 1.00 35.81 106 SER A C 1
ATOM 899 O O . SER A 1 106 ? -19.968 -7.337 -16.381 1.00 35.81 106 SER A O 1
ATOM 901 N N . SER A 1 107 ? -20.453 -9.386 -17.139 1.00 43.28 107 SER A N 1
ATOM 902 C CA . SER A 1 107 ? -19.103 -9.947 -17.100 1.00 43.28 107 SER A CA 1
ATOM 903 C C . SER A 1 107 ? -18.149 -9.185 -18.027 1.00 43.28 107 SER A C 1
ATOM 905 O O . SER A 1 107 ? -18.543 -8.904 -19.162 1.00 43.28 107 SER A O 1
ATOM 907 N N . PRO A 1 108 ? -16.881 -8.956 -17.645 1.00 39.81 108 PRO A N 1
ATOM 908 C CA . PRO A 1 108 ? -15.898 -8.436 -18.578 1.00 39.81 108 PRO A CA 1
ATOM 909 C C . PRO A 1 108 ? -15.537 -9.535 -19.586 1.00 39.81 108 PRO A C 1
ATOM 911 O O . PRO A 1 108 ? -14.925 -10.549 -19.246 1.00 39.81 108 PRO A O 1
ATOM 914 N N . THR A 1 109 ? -15.926 -9.353 -20.845 1.00 45.84 109 THR A N 1
ATOM 915 C CA . THR A 1 109 ? -15.323 -10.082 -21.966 1.00 45.84 109 THR A CA 1
ATOM 916 C C . THR A 1 109 ? -13.839 -9.718 -22.052 1.00 45.84 109 THR A C 1
ATOM 918 O O . THR A 1 109 ? -13.525 -8.530 -22.137 1.00 45.84 109 THR A O 1
ATOM 921 N N . PRO A 1 110 ? -12.908 -10.687 -22.059 1.00 40.75 110 PRO A N 1
ATOM 922 C CA . PRO A 1 110 ? -11.496 -10.383 -22.240 1.00 40.75 110 PRO A CA 1
ATOM 923 C C . PRO A 1 110 ? -11.233 -9.946 -23.688 1.00 40.75 110 PRO A C 1
ATOM 925 O O . PRO A 1 110 ? -11.477 -10.704 -24.629 1.00 40.75 110 PRO A O 1
ATOM 928 N N . SER A 1 111 ? -10.709 -8.733 -23.869 1.00 54.31 111 SER A N 1
ATOM 929 C CA . SER A 1 111 ? -10.190 -8.258 -25.156 1.00 54.31 111 SER A CA 1
ATOM 930 C C . SER A 1 111 ? -9.037 -9.156 -25.642 1.00 54.31 111 SER A C 1
ATOM 932 O O . SER A 1 111 ? -8.205 -9.584 -24.833 1.00 54.31 111 SER A O 1
ATOM 934 N N . PRO A 1 112 ? -8.946 -9.467 -26.948 1.00 46.28 112 PRO A N 1
ATOM 935 C CA . PRO A 1 112 ? -7.922 -10.365 -27.464 1.00 46.28 112 PRO A CA 1
ATOM 936 C C . PRO A 1 112 ? -6.545 -9.695 -27.395 1.00 46.28 112 PRO A C 1
ATOM 938 O O . PRO A 1 112 ? -6.355 -8.576 -27.871 1.00 46.28 112 PRO A O 1
ATOM 941 N N . ARG A 1 113 ? -5.566 -10.399 -26.811 1.00 53.78 113 ARG A N 1
ATOM 942 C CA . ARG A 1 113 ? -4.160 -9.975 -26.794 1.00 53.78 113 ARG A CA 1
ATOM 943 C C . ARG A 1 113 ? -3.683 -9.740 -28.227 1.00 53.78 113 ARG A C 1
ATOM 945 O O . ARG A 1 113 ? -3.742 -10.643 -29.061 1.00 53.78 113 ARG A O 1
ATOM 952 N N . ARG A 1 114 ? -3.180 -8.535 -28.491 1.00 50.44 114 ARG A N 1
ATOM 953 C CA . ARG A 1 114 ? -2.477 -8.181 -29.729 1.00 50.44 114 ARG A CA 1
ATOM 954 C C . ARG A 1 114 ? -1.305 -9.165 -29.910 1.00 50.44 114 ARG A C 1
ATOM 956 O O . ARG A 1 114 ? -0.523 -9.319 -28.969 1.00 50.44 114 ARG A O 1
ATOM 963 N N . PRO A 1 115 ? -1.178 -9.870 -31.046 1.00 48.97 115 PRO A N 1
ATOM 964 C CA . PRO A 1 115 ? -0.049 -10.766 -31.253 1.00 48.97 115 PRO A CA 1
ATOM 965 C C . PRO A 1 115 ? 1.241 -9.939 -31.333 1.00 48.97 115 PRO A C 1
ATOM 967 O O . PRO A 1 115 ? 1.283 -8.903 -31.998 1.00 48.97 115 PRO A O 1
ATOM 970 N N . GLY A 1 116 ? 2.273 -10.379 -30.609 1.00 49.84 116 GLY A N 1
ATOM 971 C CA . GLY A 1 116 ? 3.606 -9.781 -30.664 1.00 49.84 116 GLY A CA 1
ATOM 972 C C . GLY A 1 116 ? 4.218 -9.873 -32.070 1.00 49.84 116 GLY A C 1
ATOM 973 O O . GLY A 1 116 ? 3.754 -10.666 -32.894 1.00 49.84 116 GLY A O 1
ATOM 974 N N . PRO A 1 117 ? 5.251 -9.069 -32.368 1.00 51.25 117 PRO A N 1
ATOM 975 C CA . PRO A 1 117 ? 5.893 -9.084 -33.674 1.00 51.25 117 PRO A CA 1
ATOM 976 C C . PRO A 1 117 ? 6.530 -10.456 -33.929 1.00 51.25 117 PRO A C 1
ATOM 978 O O . PRO A 1 117 ? 7.343 -10.943 -33.145 1.00 51.25 117 PRO A O 1
ATOM 981 N N . THR A 1 118 ? 6.137 -11.094 -35.028 1.00 56.44 118 THR A N 1
ATOM 982 C CA . THR A 1 118 ? 6.711 -12.359 -35.493 1.00 56.44 118 THR A CA 1
ATOM 983 C C . THR A 1 118 ? 8.173 -12.157 -35.907 1.00 56.44 118 THR A C 1
ATOM 985 O O . THR A 1 118 ? 8.43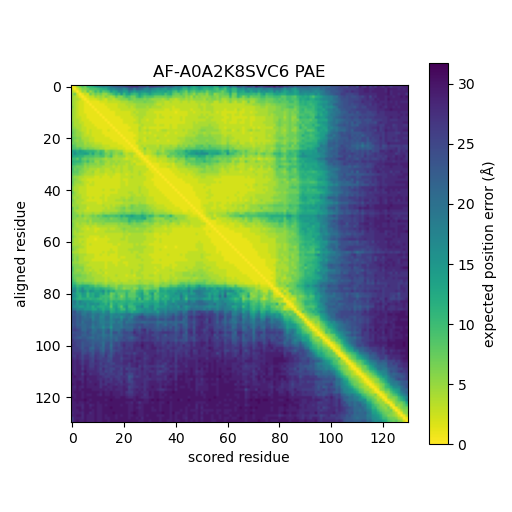9 -11.276 -36.729 1.00 56.44 118 THR A O 1
ATOM 988 N N . PRO A 1 119 ? 9.129 -12.967 -35.421 1.00 48.22 119 PRO A N 1
ATOM 989 C CA . PRO A 1 119 ? 10.492 -12.935 -35.925 1.00 48.22 119 PRO A CA 1
ATOM 990 C C . PRO A 1 119 ? 10.557 -13.733 -37.233 1.00 48.22 119 PRO A C 1
ATOM 992 O O . PRO A 1 119 ? 10.380 -14.949 -37.229 1.00 48.22 119 PRO A O 1
ATOM 995 N N . GLY A 1 120 ? 10.820 -13.056 -38.353 1.00 48.66 120 GLY A N 1
ATOM 996 C CA . GLY A 1 120 ? 11.202 -13.719 -39.603 1.00 48.66 120 GLY A CA 1
ATOM 997 C C . GLY A 1 120 ? 10.464 -13.239 -40.848 1.00 48.66 120 GLY A C 1
ATOM 998 O O . GLY A 1 120 ? 9.489 -13.845 -41.279 1.00 48.66 120 GLY A O 1
ATOM 999 N N . SER A 1 121 ? 11.005 -12.208 -41.490 1.00 50.03 121 SER A N 1
ATOM 1000 C CA . SER A 1 121 ? 11.083 -12.132 -42.953 1.00 50.03 121 SER A CA 1
ATOM 1001 C C . SER A 1 121 ? 12.244 -11.212 -43.304 1.00 50.03 121 SER A C 1
ATOM 1003 O O . SER A 1 121 ? 12.164 -9.996 -43.160 1.00 50.03 121 SER A O 1
ATOM 1005 N N . PHE A 1 122 ? 13.365 -11.828 -43.678 1.00 45.75 122 PHE A N 1
ATOM 1006 C CA . PHE A 1 122 ? 14.413 -11.163 -44.438 1.00 45.75 122 PHE A CA 1
ATOM 1007 C C . PHE A 1 122 ? 13.818 -10.849 -45.807 1.00 45.75 122 PHE A C 1
ATOM 1009 O O . PHE A 1 122 ? 13.724 -11.732 -46.659 1.00 45.75 122 PHE A O 1
ATOM 1016 N N . ASP A 1 123 ? 13.372 -9.612 -45.992 1.00 49.56 123 ASP A N 1
ATOM 1017 C CA . ASP A 1 123 ? 13.022 -9.126 -47.315 1.00 49.56 123 ASP A CA 1
ATOM 1018 C C . ASP A 1 123 ? 14.322 -8.889 -48.089 1.00 49.56 123 ASP A C 1
ATOM 1020 O O . ASP A 1 123 ? 15.238 -8.193 -47.638 1.00 49.56 123 ASP A O 1
ATOM 1024 N N . SER A 1 124 ? 14.432 -9.578 -49.219 1.00 53.06 124 SER A N 1
ATOM 1025 C CA . SER A 1 124 ? 15.549 -9.476 -50.144 1.00 53.06 124 SER A CA 1
ATOM 1026 C C . SER A 1 124 ? 15.506 -8.105 -50.806 1.00 53.06 124 SER A C 1
ATOM 1028 O O . SER A 1 124 ? 14.773 -7.890 -51.764 1.00 53.06 124 SER A O 1
ATOM 1030 N N . ALA A 1 125 ? 16.310 -7.174 -50.301 1.00 50.28 125 ALA A N 1
ATOM 1031 C CA . ALA A 1 125 ? 16.611 -5.952 -51.023 1.00 50.28 125 ALA A CA 1
ATOM 1032 C C . ALA A 1 125 ? 17.514 -6.300 -52.218 1.00 50.28 125 ALA A C 1
ATOM 1034 O O . ALA A 1 125 ? 18.721 -6.505 -52.071 1.00 50.28 125 ALA A O 1
ATOM 1035 N N . GLU A 1 126 ? 16.904 -6.387 -53.401 1.00 49.59 126 GLU A N 1
ATOM 1036 C CA . GLU A 1 126 ? 17.590 -6.192 -54.675 1.00 49.59 126 GLU A CA 1
ATOM 1037 C C . GLU A 1 126 ? 18.399 -4.887 -54.609 1.00 49.59 126 GLU A C 1
ATOM 1039 O O . GLU A 1 126 ? 17.860 -3.802 -54.383 1.00 49.59 126 GLU A O 1
ATOM 1044 N N . LEU A 1 127 ? 19.712 -5.001 -54.800 1.00 63.03 127 LEU A N 1
ATOM 1045 C CA . LEU A 1 127 ? 20.584 -3.864 -55.062 1.00 63.03 127 LEU A CA 1
ATOM 1046 C C . LEU A 1 127 ? 20.322 -3.379 -56.495 1.00 63.03 127 LEU A C 1
ATOM 1048 O O . LEU A 1 127 ? 20.459 -4.187 -57.417 1.00 63.03 127 LEU A O 1
ATOM 1052 N N . PRO A 1 128 ? 20.032 -2.091 -56.746 1.00 56.44 128 PRO A N 1
ATOM 1053 C CA . PRO A 1 128 ? 20.167 -1.571 -58.094 1.00 56.44 128 PRO A CA 1
ATOM 1054 C C . PRO A 1 128 ? 21.657 -1.452 -58.438 1.00 56.44 128 PRO A C 1
ATOM 1056 O O . PRO A 1 128 ? 22.434 -0.798 -57.743 1.00 56.44 128 PRO A O 1
ATOM 1059 N N . LEU A 1 129 ? 22.039 -2.116 -59.526 1.00 54.06 129 LEU A N 1
ATOM 1060 C CA . LEU A 1 129 ? 23.339 -2.007 -60.171 1.00 54.06 129 LEU A CA 1
ATOM 1061 C C . LEU A 1 129 ? 23.390 -0.699 -60.977 1.00 54.06 129 LEU A C 1
ATOM 1063 O O . LEU A 1 129 ? 22.763 -0.626 -62.034 1.00 54.06 129 LEU A O 1
ATOM 1067 N N . ILE A 1 130 ? 24.132 0.301 -60.497 1.00 56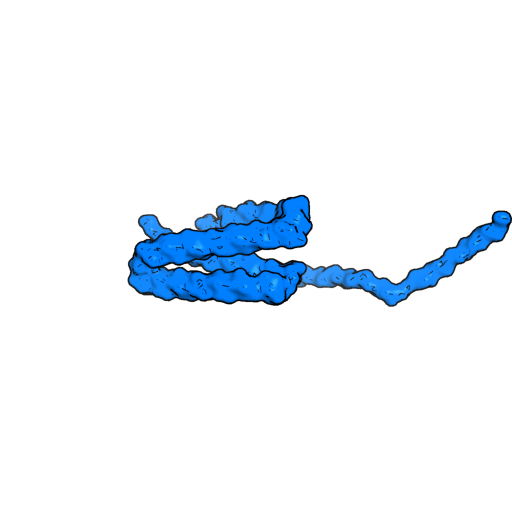.25 130 ILE A N 1
ATOM 1068 C CA . ILE A 1 130 ? 24.753 1.366 -61.311 1.00 56.25 130 ILE A CA 1
ATOM 1069 C C . ILE A 1 130 ? 25.940 1.978 -60.574 1.00 56.25 130 ILE A C 1
ATOM 1071 O O . ILE A 1 130 ? 25.769 2.351 -59.393 1.00 56.25 130 ILE A O 1
#

Solvent-accessible surface area (backbone atoms only — not comparable to full-atom values): 8137 Å² total; per-residue (Å²): 131,80,62,61,63,62,51,54,52,52,43,55,52,52,57,50,52,46,50,50,45,27,70,79,70,30,61,75,72,30,43,67,60,43,55,51,53,54,50,41,46,49,52,37,54,55,27,62,73,69,66,39,66,68,59,34,56,52,40,50,53,52,46,52,51,55,52,50,50,51,51,50,52,50,27,72,73,63,35,65,77,57,41,50,71,72,52,54,80,49,57,67,58,74,71,54,85,80,69,85,75,100,67,83,88,79,81,85,77,81,78,80,80,77,80,74,88,79,91,83,78,88,76,83,76,80,77,83,89,127

Secondary structure (DSSP, 8-state):
---HHHHHHHHHHHHHHHHHHHHHT-HHHHHHHHHHHHHHHHHHHHHHHHT-HHHHHHHHHHHHHHHHHHHHHHHHHH-HHHHHHHHSTTTTGGGSTTS---------PPPPPPPPPPS------PPP--

Organism: NCBI:txid2038116

Radius of gyration: 21.74 Å; Cα contacts (8 Å, |Δi|>4): 53; chains: 1; bounding box: 53×26×78 Å

pLDDT: mean 70.41, std 18.43, range [35.81, 93.81]

Sequence (130 aa):
MDKRIPAEALILQAERRIREVALDFGMEFAREHSQRIKTLIKYLRDNLMQDDQRCIDEYYAELQLHLYELKQTVIEYCGEYYYGEYYTENEEDDLWDLEDDNTGGSSPTPSPRRPGPTPGSFDSAELPLI